Protein AF-A0A534RHD7-F1 (afdb_monomer)

Structure (mmCIF, N/CA/C/O backbone):
data_AF-A0A534RHD7-F1
#
_entry.id   AF-A0A534RHD7-F1
#
loop_
_atom_site.group_PDB
_atom_site.id
_atom_site.type_symbol
_atom_site.label_atom_id
_atom_site.label_alt_id
_atom_site.label_comp_id
_atom_site.label_asym_id
_atom_site.label_entity_id
_atom_site.label_seq_id
_atom_site.pdbx_PDB_ins_code
_atom_site.Cartn_x
_atom_site.Cartn_y
_atom_site.Cartn_z
_atom_site.occupancy
_atom_site.B_iso_or_equiv
_atom_site.au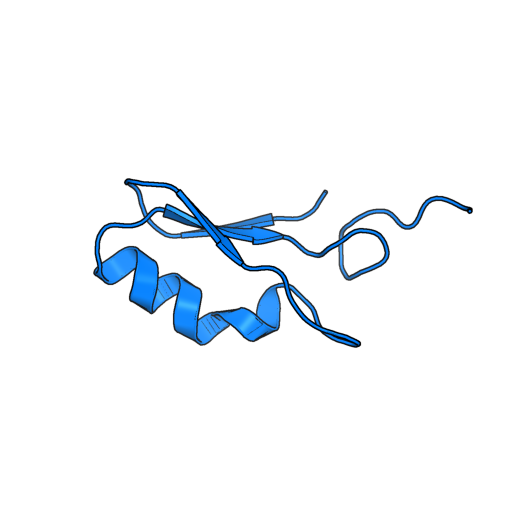th_seq_id
_atom_site.auth_comp_id
_atom_site.auth_asym_id
_atom_site.auth_atom_id
_atom_site.pdbx_PDB_model_num
ATOM 1 N N . MET A 1 1 ? 10.703 6.908 -3.617 1.00 89.94 1 MET A N 1
ATOM 2 C CA . MET A 1 1 ? 9.632 5.899 -3.427 1.00 89.94 1 MET A CA 1
ATOM 3 C C . MET A 1 1 ? 8.313 6.623 -3.232 1.00 89.94 1 MET A C 1
ATOM 5 O O . MET A 1 1 ? 8.240 7.475 -2.353 1.00 89.94 1 MET A O 1
ATOM 9 N N . ARG A 1 2 ? 7.309 6.332 -4.063 1.00 97.25 2 ARG A N 1
ATOM 10 C CA . ARG A 1 2 ? 5.966 6.917 -3.979 1.00 97.25 2 ARG A CA 1
ATOM 11 C C . ARG A 1 2 ? 5.074 6.063 -3.082 1.00 97.25 2 ARG A C 1
ATOM 13 O O . ARG A 1 2 ? 5.021 4.846 -3.240 1.00 97.25 2 ARG A O 1
ATOM 20 N N . VAL A 1 3 ? 4.373 6.711 -2.153 1.00 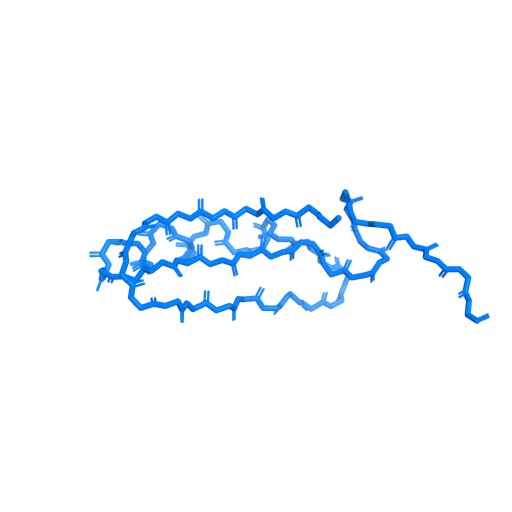97.94 3 VAL A N 1
ATOM 21 C CA . VAL A 1 3 ? 3.509 6.059 -1.161 1.00 97.94 3 VAL A CA 1
ATOM 22 C C . VAL A 1 3 ? 2.165 6.774 -1.097 1.00 97.94 3 VAL A C 1
ATOM 24 O O . VAL A 1 3 ? 2.120 8.001 -1.068 1.00 97.94 3 VAL A O 1
ATOM 27 N N . THR A 1 4 ? 1.082 5.998 -1.083 1.00 98.44 4 THR A N 1
ATOM 28 C CA . THR A 1 4 ? -0.266 6.459 -0.734 1.00 98.44 4 THR A CA 1
ATOM 29 C C . THR A 1 4 ? -0.607 5.912 0.643 1.00 98.44 4 THR A C 1
ATOM 31 O O . THR A 1 4 ? -0.465 4.713 0.872 1.00 98.44 4 THR A O 1
ATOM 34 N N . GLU A 1 5 ? -1.048 6.758 1.565 1.00 98.38 5 GLU A N 1
ATOM 35 C CA . GLU A 1 5 ? -1.378 6.335 2.925 1.00 98.38 5 GLU A CA 1
ATOM 36 C C . GLU A 1 5 ? -2.644 7.007 3.450 1.00 98.38 5 GLU A C 1
ATOM 38 O O . GLU A 1 5 ? -3.008 8.098 3.007 1.00 98.38 5 GLU A O 1
ATOM 43 N N . GLN A 1 6 ? -3.325 6.334 4.378 1.00 98.75 6 GLN A N 1
ATOM 44 C CA . GLN A 1 6 ? -4.523 6.851 5.029 1.00 98.75 6 GLN A CA 1
ATOM 45 C C . GLN A 1 6 ? -4.671 6.297 6.450 1.00 98.75 6 GLN A C 1
ATOM 47 O O . GLN A 1 6 ? -4.396 5.122 6.702 1.00 98.75 6 GLN A O 1
ATOM 52 N N . GLY A 1 7 ? -5.176 7.138 7.354 1.00 98.50 7 GLY A N 1
ATOM 53 C CA . GLY A 1 7 ? -5.454 6.777 8.741 1.00 98.50 7 GLY A CA 1
ATOM 54 C C . GLY A 1 7 ? -4.243 6.894 9.664 1.00 98.50 7 GLY A C 1
ATOM 55 O O . GLY A 1 7 ? -3.126 7.193 9.247 1.00 98.50 7 GLY A O 1
ATOM 56 N N . GLU A 1 8 ? -4.497 6.638 10.940 1.00 97.88 8 GLU A N 1
ATOM 57 C CA . GLU A 1 8 ? -3.520 6.620 12.026 1.00 97.88 8 GLU A CA 1
ATOM 58 C C . GLU A 1 8 ? -3.734 5.336 12.844 1.00 97.88 8 GLU A C 1
ATOM 60 O O . GLU A 1 8 ? -4.818 4.755 12.806 1.00 97.88 8 GLU A O 1
ATOM 65 N N . GLY A 1 9 ? -2.708 4.866 13.559 1.00 98.25 9 GLY A N 1
ATOM 66 C CA . GLY A 1 9 ? -2.753 3.608 14.317 1.00 98.25 9 GLY A CA 1
ATOM 67 C C . GLY A 1 9 ? -1.713 2.581 13.852 1.00 98.25 9 GLY A C 1
ATOM 68 O O . GLY A 1 9 ? -0.725 2.960 13.212 1.00 98.25 9 GLY A O 1
ATOM 69 N N . PRO A 1 10 ? -1.885 1.282 14.180 1.00 98.75 10 PRO A N 1
ATOM 70 C CA . PRO A 1 10 ? -0.937 0.241 13.789 1.00 98.75 10 PRO A CA 1
ATOM 71 C C . PRO A 1 10 ? -0.762 0.176 12.260 1.00 98.75 10 PRO A C 1
ATOM 73 O O . PRO A 1 10 ? -1.761 0.231 11.536 1.00 98.75 10 PRO A O 1
ATOM 76 N N . PRO A 1 11 ? 0.479 0.081 11.746 1.00 98.75 11 PRO A N 1
ATOM 77 C CA . PRO A 1 11 ? 0.727 0.128 10.311 1.00 98.75 11 PRO A CA 1
ATOM 78 C C . PRO A 1 11 ? 0.339 -1.183 9.619 1.00 98.75 11 PRO A C 1
ATOM 80 O O . PRO A 1 11 ? 0.692 -2.270 10.077 1.00 98.75 11 PRO A O 1
ATOM 83 N N . VAL A 1 12 ? -0.316 -1.068 8.464 1.00 98.88 12 VAL A N 1
ATOM 84 C CA . VAL A 1 12 ? -0.598 -2.177 7.541 1.00 98.88 12 VAL A CA 1
ATOM 85 C C . VAL A 1 12 ? -0.038 -1.816 6.168 1.00 98.88 12 VAL A C 1
ATOM 87 O O . VAL A 1 12 ? -0.484 -0.850 5.550 1.00 98.88 12 VAL A O 1
ATOM 90 N N . VAL A 1 13 ? 0.943 -2.587 5.691 1.00 98.75 13 VAL A N 1
ATOM 91 C CA . VAL A 1 13 ? 1.592 -2.369 4.388 1.00 98.75 13 VAL A CA 1
ATOM 92 C C . VAL A 1 13 ? 0.954 -3.267 3.331 1.00 98.75 13 VAL A C 1
ATOM 94 O O . VAL A 1 13 ? 0.905 -4.485 3.492 1.00 98.75 13 VAL A O 1
ATOM 97 N N . LEU A 1 14 ? 0.481 -2.661 2.244 1.00 98.75 14 LEU A N 1
ATOM 98 C CA . LEU A 1 14 ? -0.194 -3.334 1.137 1.00 98.75 14 LEU A CA 1
ATOM 99 C C . LEU A 1 14 ? 0.731 -3.406 -0.086 1.00 98.75 14 LEU A C 1
ATOM 101 O O . LEU A 1 14 ? 1.060 -2.382 -0.681 1.00 98.75 14 LEU A O 1
ATOM 105 N N . CYS A 1 15 ? 1.125 -4.613 -0.489 1.00 98.62 15 CYS A N 1
ATOM 106 C CA . CYS A 1 15 ? 1.974 -4.847 -1.662 1.00 98.62 15 CYS A CA 1
ATOM 107 C C . CYS A 1 15 ? 1.112 -5.287 -2.852 1.00 98.62 15 CYS A C 1
ATOM 109 O O . CYS A 1 15 ? 0.383 -6.270 -2.750 1.00 98.62 15 CYS A O 1
ATOM 111 N N . HIS A 1 16 ? 1.160 -4.556 -3.968 1.00 98.62 16 HIS A N 1
ATOM 112 C CA . HIS A 1 16 ? 0.367 -4.872 -5.164 1.00 98.62 16 HIS A CA 1
ATOM 113 C C . HIS A 1 16 ? 0.929 -6.069 -5.965 1.00 98.62 16 HIS A C 1
ATOM 115 O O . HIS A 1 16 ? 2.064 -6.499 -5.749 1.00 98.62 16 HIS A O 1
ATOM 121 N N . GLY A 1 17 ? 0.146 -6.605 -6.907 1.00 98.44 17 GLY A N 1
ATOM 122 C CA . GLY A 1 17 ? 0.575 -7.653 -7.837 1.00 98.44 17 GLY A CA 1
ATOM 123 C C . GLY A 1 17 ? 1.202 -7.123 -9.136 1.00 98.44 17 GLY A C 1
ATOM 124 O O . GLY A 1 17 ? 1.582 -5.954 -9.245 1.00 98.44 17 GLY A O 1
ATOM 125 N N . PHE A 1 18 ? 1.308 -7.997 -10.141 1.00 97.94 18 PHE A N 1
ATOM 126 C CA . PHE A 1 18 ? 1.755 -7.666 -11.501 1.00 97.94 18 PHE A CA 1
ATOM 127 C C . PHE A 1 18 ? 0.570 -7.690 -12.486 1.00 97.94 18 PHE A C 1
ATOM 129 O O . PHE A 1 18 ? -0.158 -8.685 -12.48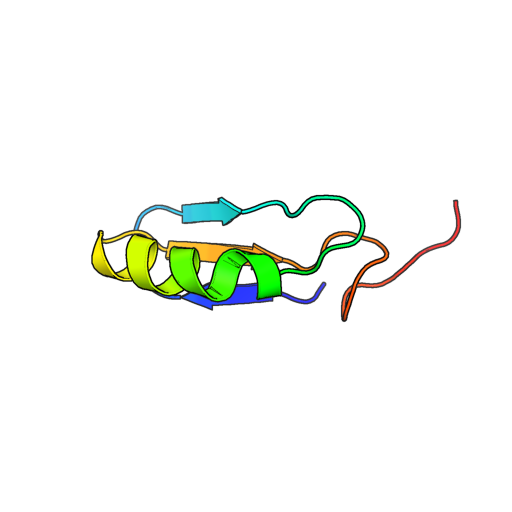0 1.00 97.94 18 PHE A O 1
ATOM 136 N N . PRO A 1 19 ? 0.420 -6.718 -13.411 1.00 95.62 19 PRO A N 1
ATOM 137 C CA . PRO A 1 19 ? 1.072 -5.408 -13.492 1.00 95.62 19 PRO A CA 1
ATOM 138 C C . PRO A 1 19 ? 0.176 -4.325 -12.861 1.00 95.62 19 PRO A C 1
ATOM 140 O O . PRO A 1 19 ? -0.692 -3.754 -13.520 1.00 95.62 19 PRO A O 1
ATOM 143 N N . GLU A 1 20 ? 0.367 -4.051 -11.570 1.00 98.44 20 GLU A N 1
ATOM 144 C CA . GLU A 1 20 ? -0.507 -3.161 -10.790 1.00 98.44 20 GLU A CA 1
ATOM 145 C C . GLU A 1 20 ? 0.238 -1.952 -10.193 1.00 98.44 20 GLU A C 1
ATOM 147 O O . GLU A 1 20 ? 1.429 -1.767 -10.426 1.00 98.44 20 GLU A O 1
ATOM 152 N N . LEU A 1 21 ? -0.482 -1.112 -9.437 1.00 98.56 21 LEU A N 1
ATOM 153 C CA . LEU A 1 21 ? 0.024 0.065 -8.715 1.00 98.56 21 LEU A CA 1
ATOM 154 C C . LEU A 1 21 ? -0.557 0.103 -7.293 1.00 98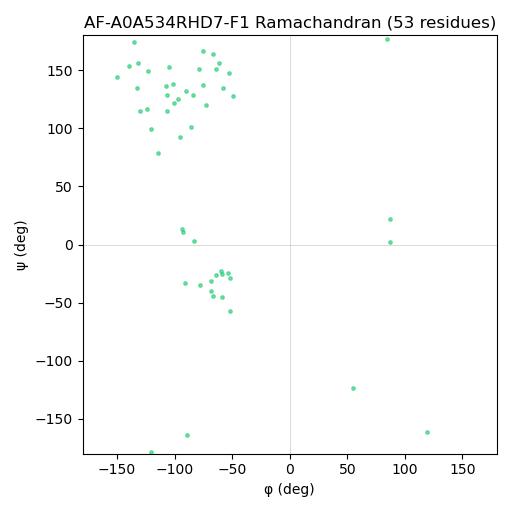.56 21 LEU A C 1
ATOM 156 O O . LEU A 1 21 ? -1.502 -0.629 -6.987 1.00 98.56 21 LEU A O 1
ATOM 160 N N . ALA A 1 22 ? -0.108 1.046 -6.456 1.00 98.31 22 ALA A N 1
ATOM 161 C CA . ALA A 1 22 ? -0.765 1.351 -5.178 1.00 98.31 22 ALA A CA 1
ATOM 162 C C . ALA A 1 22 ? -2.279 1.611 -5.331 1.00 98.31 22 ALA A C 1
ATOM 164 O O . ALA A 1 22 ? -3.066 1.317 -4.432 1.00 98.31 22 ALA A O 1
ATOM 165 N N . TYR A 1 23 ? -2.702 2.110 -6.499 1.00 98.44 23 TYR A N 1
ATOM 166 C CA . TYR A 1 23 ? -4.102 2.390 -6.824 1.00 98.44 23 TYR A CA 1
ATOM 167 C C . TYR A 1 23 ? -5.029 1.163 -6.757 1.00 98.44 23 TYR A C 1
ATOM 169 O O . TYR A 1 23 ? -6.241 1.316 -6.562 1.00 98.44 23 TYR A O 1
ATOM 177 N N . SER A 1 24 ? -4.498 -0.057 -6.874 1.00 98.75 24 SER A N 1
ATOM 178 C CA . SER A 1 24 ? -5.288 -1.282 -6.691 1.00 98.75 24 SER A CA 1
ATOM 179 C C . SER A 1 24 ? -5.925 -1.366 -5.302 1.00 98.75 24 SER A C 1
ATOM 181 O O . SER A 1 24 ? -7.008 -1.925 -5.156 1.00 98.75 24 SER A O 1
ATOM 183 N N . TRP A 1 25 ? -5.327 -0.699 -4.312 1.00 98.81 25 TRP A N 1
ATOM 184 C CA . TRP A 1 25 ? -5.781 -0.677 -2.924 1.00 98.81 25 TRP A CA 1
ATOM 185 C C . TRP A 1 25 ? -6.719 0.482 -2.570 1.00 98.81 25 TRP A C 1
ATOM 187 O O . TRP A 1 25 ? -7.017 0.695 -1.395 1.00 98.81 25 TRP A O 1
ATOM 197 N N . ARG A 1 26 ? -7.228 1.235 -3.555 1.00 98.69 26 ARG A N 1
ATOM 198 C CA . ARG A 1 26 ? -8.103 2.409 -3.336 1.00 98.69 26 ARG A CA 1
ATOM 199 C C . ARG A 1 26 ? -9.345 2.144 -2.476 1.00 98.69 26 ARG A C 1
ATOM 201 O O . ARG A 1 26 ? -9.876 3.077 -1.888 1.00 98.69 26 ARG A O 1
ATOM 208 N N . HIS A 1 27 ? -9.819 0.899 -2.412 1.00 98.75 27 HIS A N 1
ATOM 209 C CA . HIS A 1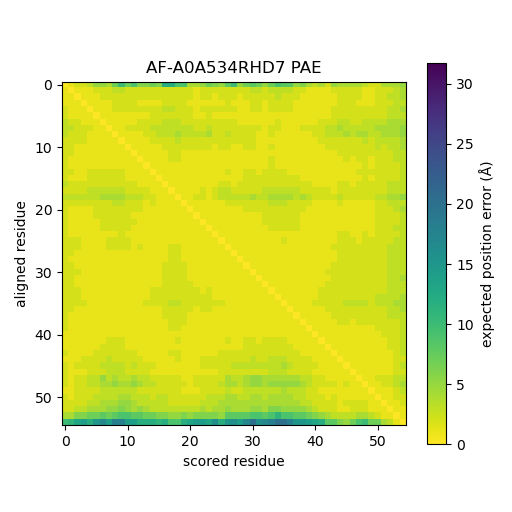 27 ? -10.958 0.515 -1.574 1.00 98.75 27 HIS A CA 1
ATOM 210 C C . HIS A 1 27 ? -10.523 0.051 -0.177 1.00 98.75 27 HIS A C 1
ATOM 212 O O . HIS A 1 27 ? -11.226 0.289 0.800 1.00 98.75 27 HIS A O 1
ATOM 218 N N . GLN A 1 28 ? -9.354 -0.581 -0.069 1.00 98.81 28 GLN A N 1
ATOM 219 C CA . GLN A 1 28 ? -8.817 -1.107 1.185 1.00 98.81 28 GLN A CA 1
ATOM 220 C C . GLN A 1 28 ? -8.208 -0.006 2.051 1.00 98.81 28 GLN A C 1
ATOM 222 O O . GLN A 1 28 ? -8.359 -0.060 3.265 1.00 98.81 28 GLN A O 1
ATOM 227 N N . LEU A 1 29 ? -7.578 1.008 1.449 1.00 98.81 29 LEU A N 1
ATOM 228 C CA . LEU A 1 29 ? -7.012 2.160 2.161 1.00 98.81 29 LEU A CA 1
ATOM 229 C C . LEU A 1 29 ? -8.032 2.837 3.102 1.00 98.81 29 LEU A C 1
ATOM 231 O O . LEU A 1 29 ? -7.775 2.868 4.307 1.00 98.81 29 LEU A O 1
ATOM 235 N N . PRO A 1 30 ? -9.208 3.303 2.628 1.00 98.81 30 PRO A N 1
ATOM 236 C CA . PRO A 1 30 ? -10.199 3.907 3.515 1.00 98.81 30 PRO A CA 1
ATOM 237 C C . PRO A 1 30 ? -10.841 2.893 4.469 1.00 98.81 30 PRO A C 1
ATOM 239 O O . PRO A 1 30 ? -11.173 3.259 5.593 1.00 98.81 30 PRO A O 1
ATOM 242 N N . ALA A 1 31 ? -10.998 1.627 4.067 1.00 98.88 31 ALA A N 1
ATOM 243 C CA . ALA A 1 31 ? -11.585 0.596 4.926 1.00 98.88 31 ALA A CA 1
ATOM 244 C C . ALA A 1 31 ? -10.691 0.265 6.136 1.00 98.88 31 ALA A C 1
ATOM 246 O O . ALA A 1 31 ? -11.175 0.184 7.262 1.00 98.88 31 ALA A O 1
ATOM 247 N N . LEU A 1 32 ? -9.382 0.122 5.917 1.00 98.88 32 LEU A N 1
ATOM 248 C CA . LEU A 1 32 ? -8.399 -0.104 6.977 1.00 98.88 32 LEU A CA 1
ATOM 249 C C . LEU A 1 32 ? -8.239 1.132 7.867 1.00 98.88 32 LEU A C 1
ATOM 251 O O . LEU A 1 32 ? -8.191 0.994 9.088 1.00 98.88 32 LEU A O 1
ATOM 255 N N . ALA A 1 33 ? -8.235 2.329 7.275 1.00 98.75 33 ALA A N 1
ATOM 256 C CA . ALA A 1 33 ? -8.231 3.576 8.034 1.00 98.75 33 ALA A CA 1
ATOM 257 C C . ALA A 1 33 ? -9.456 3.689 8.957 1.00 98.75 33 ALA A C 1
ATOM 259 O O . ALA A 1 33 ? -9.312 3.993 10.139 1.00 98.75 33 ALA A O 1
ATOM 260 N N . ALA A 1 34 ? -10.653 3.371 8.452 1.00 98.75 34 ALA A N 1
ATOM 261 C CA . ALA A 1 34 ? -11.882 3.354 9.247 1.00 98.75 34 ALA A CA 1
ATOM 262 C C . ALA A 1 34 ? -11.867 2.289 10.361 1.00 98.75 34 ALA A C 1
ATOM 264 O O . ALA A 1 34 ? -12.524 2.464 11.384 1.00 98.75 34 ALA A O 1
ATOM 265 N N . ALA A 1 35 ? -11.098 1.211 10.187 1.00 98.75 35 ALA A N 1
ATOM 266 C CA . ALA A 1 35 ? -10.885 0.181 11.202 1.00 98.75 35 ALA A CA 1
ATOM 267 C C . ALA A 1 35 ? -9.794 0.540 12.237 1.00 98.75 35 ALA A C 1
ATOM 269 O O . ALA A 1 35 ? -9.506 -0.275 13.112 1.00 98.75 35 ALA A O 1
ATOM 270 N N . GLY A 1 36 ? -9.203 1.741 12.169 1.00 98.62 36 GLY A N 1
ATOM 271 C CA . GLY A 1 36 ? -8.213 2.227 13.138 1.00 98.62 36 GLY A CA 1
ATOM 272 C C . GLY A 1 36 ? -6.766 1.832 12.834 1.00 98.62 36 GLY A C 1
ATOM 273 O O . GLY A 1 36 ? -5.936 1.804 13.744 1.00 98.62 36 GLY A O 1
ATOM 274 N N . PHE A 1 37 ? -6.459 1.501 11.578 1.00 98.88 37 PHE A N 1
ATOM 275 C CA . PHE A 1 37 ? -5.099 1.214 11.118 1.00 98.88 37 PHE A CA 1
ATOM 276 C C . PHE A 1 37 ? -4.534 2.370 10.289 1.00 98.88 37 PHE A C 1
ATOM 278 O O . PHE A 1 37 ? -5.260 3.057 9.571 1.00 98.88 37 PHE A O 1
ATOM 285 N N . ARG A 1 38 ? -3.205 2.516 10.287 1.00 98.81 38 AR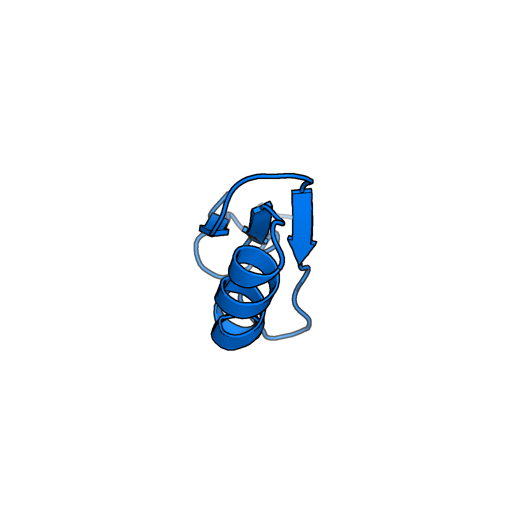G A N 1
ATOM 286 C CA . ARG A 1 38 ? -2.504 3.317 9.276 1.00 98.81 38 ARG A CA 1
ATOM 287 C C . ARG A 1 38 ? -2.242 2.436 8.058 1.00 98.81 38 ARG A C 1
ATOM 289 O O . ARG A 1 38 ? -1.317 1.623 8.060 1.00 98.81 38 ARG A O 1
ATOM 296 N N . ALA A 1 39 ? -3.056 2.583 7.021 1.00 98.88 39 ALA A N 1
ATOM 297 C CA . ALA A 1 39 ? -2.914 1.830 5.782 1.00 98.88 39 ALA A CA 1
ATOM 298 C C . ALA A 1 39 ? -1.885 2.500 4.861 1.00 98.88 39 ALA A C 1
ATOM 300 O O . ALA A 1 39 ? -1.973 3.698 4.604 1.00 98.88 39 ALA A O 1
ATOM 301 N N . ILE A 1 40 ? -0.913 1.730 4.367 1.00 98.88 40 ILE A N 1
ATOM 302 C CA . ILE A 1 40 ? 0.235 2.220 3.594 1.00 98.88 40 ILE A CA 1
ATOM 303 C C . ILE A 1 40 ? 0.357 1.388 2.312 1.00 98.88 40 ILE A C 1
ATOM 305 O O . ILE A 1 40 ? 0.648 0.196 2.364 1.00 98.88 40 ILE A O 1
ATOM 309 N N . ALA A 1 41 ? 0.163 2.015 1.155 1.00 98.81 41 ALA A N 1
ATOM 310 C CA . ALA A 1 41 ? 0.263 1.392 -0.162 1.00 98.81 41 ALA A CA 1
ATOM 311 C C . ALA A 1 41 ? 1.348 2.092 -1.004 1.00 98.81 41 ALA A C 1
ATOM 313 O O . ALA A 1 41 ? 1.103 3.167 -1.565 1.00 98.81 41 ALA A O 1
ATOM 314 N N . PRO A 1 42 ? 2.564 1.531 -1.093 1.00 98.75 42 PRO A N 1
ATOM 315 C CA . PRO A 1 42 ? 3.585 2.021 -2.004 1.00 98.75 42 PRO A CA 1
ATOM 316 C C . PRO A 1 42 ? 3.362 1.554 -3.443 1.00 98.75 42 PRO A C 1
ATOM 318 O O . PRO A 1 42 ? 2.887 0.444 -3.683 1.00 98.75 42 PRO A O 1
ATOM 321 N N . ASP A 1 43 ? 3.809 2.364 -4.401 1.00 98.56 43 ASP A N 1
ATOM 322 C CA . ASP A 1 43 ? 4.181 1.817 -5.705 1.00 98.56 43 ASP A CA 1
ATOM 323 C C . ASP A 1 43 ? 5.502 1.053 -5.512 1.00 98.56 43 ASP A C 1
ATOM 325 O O . ASP A 1 43 ? 6.492 1.635 -5.047 1.00 98.56 43 ASP A O 1
ATOM 329 N N . GLN A 1 44 ? 5.526 -0.253 -5.801 1.00 98.38 44 GLN A N 1
ATOM 330 C CA . GLN A 1 44 ? 6.728 -1.076 -5.626 1.00 98.38 44 GLN A CA 1
ATOM 331 C C . GLN A 1 44 ? 7.838 -0.653 -6.599 1.00 98.38 44 GLN A C 1
ATOM 333 O O . GLN A 1 44 ? 7.604 0.058 -7.575 1.00 98.38 44 GLN A O 1
ATOM 338 N N . ARG A 1 45 ? 9.077 -1.084 -6.323 1.00 97.62 45 ARG A N 1
ATOM 339 C CA . ARG A 1 45 ? 10.238 -0.807 -7.186 1.00 97.62 45 ARG A CA 1
ATOM 340 C C . ARG A 1 45 ? 9.908 -1.148 -8.642 1.00 97.62 45 ARG A C 1
ATOM 342 O O . ARG A 1 45 ? 9.490 -2.268 -8.921 1.00 97.62 45 ARG A O 1
ATOM 349 N N . GLY A 1 46 ? 10.145 -0.202 -9.547 1.00 97.56 46 GLY A N 1
ATOM 350 C CA . GLY A 1 46 ? 9.863 -0.368 -10.972 1.00 97.56 46 GLY A CA 1
ATOM 351 C C . GLY A 1 46 ? 8.440 -0.011 -11.412 1.00 97.56 46 GLY A C 1
ATOM 352 O O . GLY A 1 46 ? 8.139 -0.154 -12.593 1.00 97.56 46 GLY A O 1
ATOM 353 N N . TYR A 1 47 ? 7.577 0.460 -10.506 1.00 98.19 47 TYR A N 1
ATOM 354 C CA . TYR A 1 47 ? 6.180 0.788 -10.800 1.00 98.19 47 TYR A CA 1
ATOM 355 C C . TYR A 1 47 ? 5.833 2.239 -10.465 1.00 98.19 47 TYR A C 1
ATOM 357 O O . TYR A 1 47 ? 6.347 2.826 -9.510 1.00 98.19 47 TYR A O 1
ATOM 365 N N . GLY A 1 48 ? 4.890 2.795 -11.233 1.00 96.38 48 GLY A N 1
ATOM 366 C CA . GLY A 1 48 ? 4.247 4.076 -10.943 1.00 96.38 48 GLY A CA 1
ATOM 367 C C . GLY A 1 48 ? 5.239 5.220 -10.753 1.00 96.38 48 GLY A C 1
ATOM 368 O O . GLY A 1 48 ? 6.034 5.518 -11.639 1.00 96.38 48 GLY A O 1
ATOM 369 N N . GLY A 1 49 ? 5.166 5.883 -9.595 1.00 96.31 49 GLY A N 1
ATOM 370 C CA . GLY A 1 49 ? 6.082 6.970 -9.231 1.00 96.31 49 GLY A CA 1
ATOM 371 C C . GLY A 1 49 ? 7.306 6.545 -8.411 1.00 96.31 49 GLY A C 1
ATOM 372 O O . GLY A 1 49 ? 7.937 7.408 -7.800 1.00 96.31 49 GLY A O 1
ATOM 373 N N . THR A 1 50 ? 7.613 5.249 -8.322 1.00 97.94 50 THR A N 1
ATOM 374 C CA . THR A 1 50 ? 8.820 4.736 -7.655 1.00 97.94 50 THR A CA 1
ATOM 375 C C . THR A 1 50 ? 9.885 4.373 -8.689 1.00 97.94 50 THR A C 1
ATOM 377 O O . THR A 1 50 ? 9.582 3.762 -9.710 1.00 97.94 50 THR A O 1
ATOM 380 N N . ASP A 1 51 ? 11.145 4.718 -8.401 1.00 97.31 51 ASP A N 1
ATOM 381 C CA . ASP A 1 51 ? 12.275 4.487 -9.305 1.00 97.31 51 ASP A CA 1
ATOM 382 C C . ASP A 1 51 ? 12.390 3.030 -9.779 1.00 97.31 51 ASP A C 1
ATOM 384 O O . ASP A 1 51 ? 12.112 2.069 -9.047 1.00 97.31 51 ASP A O 1
ATOM 388 N N . CYS A 1 52 ? 12.884 2.886 -11.008 1.00 96.88 52 CYS A N 1
ATOM 389 C CA . CYS A 1 52 ? 13.243 1.620 -11.630 1.00 96.88 52 CYS A CA 1
ATOM 390 C C . CYS A 1 52 ? 14.764 1.576 -11.862 1.00 96.88 52 CYS A C 1
ATOM 392 O O . CYS A 1 52 ? 15.216 1.861 -12.973 1.00 96.88 52 CYS A O 1
ATOM 394 N N . PRO A 1 53 ? 15.580 1.290 -10.831 1.00 95.75 53 PRO A N 1
ATOM 395 C CA . PRO A 1 53 ? 17.018 1.148 -11.022 1.00 95.75 53 PRO A CA 1
ATOM 396 C C . PRO A 1 53 ? 17.329 -0.048 -11.942 1.00 95.75 53 PRO A C 1
ATOM 398 O O . PRO A 1 53 ? 16.554 -1.010 -11.962 1.00 95.75 53 PRO A O 1
ATOM 401 N N . PRO A 1 54 ? 18.448 -0.006 -12.690 1.00 93.44 54 PRO A N 1
ATOM 402 C CA . PRO A 1 54 ? 18.900 -1.149 -13.478 1.00 93.44 54 PRO A CA 1
ATOM 403 C C . PRO A 1 54 ? 19.203 -2.357 -12.574 1.00 93.44 54 PRO A C 1
ATOM 405 O O . PRO A 1 54 ? 19.454 -2.192 -11.376 1.00 93.44 54 PRO A O 1
ATOM 408 N N . ALA A 1 55 ? 19.137 -3.555 -13.162 1.00 81.06 55 ALA A N 1
ATOM 409 C CA . ALA A 1 55 ? 19.456 -4.820 -12.497 1.00 81.06 55 ALA A CA 1
ATOM 410 C C . ALA A 1 55 ? 20.953 -4.956 -12.186 1.00 81.06 55 ALA A C 1
ATOM 412 O O . ALA A 1 55 ? 21.769 -4.467 -13.002 1.00 81.06 55 ALA A O 1
#

Secondary structure (DSSP, 8-state):
--EEEE-SSSEEE----TT--GGGGTTHHHHHHHTT-EEEEEPPTTSTTS-----

Foldseek 3Di:
DDKDKAADAAEDEDEDDPPDALVVCVPVRVVCRVVHYIYMRHGDAPGDPHHPDDD

Nearest PDB structures (foldseek):
  8jy1-assembly2_B  TM=9.846E-01  e=2.472E-06  Mangifera indica
  6unw-assembly1_A  TM=9.965E-01  e=3.706E-06  Streptomyces sp. CBMAI 2042
  5xmd-assembly1_C-2  TM=9.764E-01  e=8.913E-06  Vigna radiata
  5yb5-assembly1_B  TM=9.766E-01  e=1.020E-05  Vigna radiata
  3fob-assembly1_B  TM=9.389E-01  e=7.223E-05  Bacillus anthracis str. Ames

Sequence (55 aa):
MRVTEQGEGPPVVLCHGFPELAYSWRHQLPALAAAGFRAIAPDQRGYGGTDCPPA

Radius of gyration: 11.71 Å; Cα contacts (8 Å, |Δi|>4): 109; chains: 1; bounding box: 31×15×28 Å

Solvent-accessible surface area (backbone atoms only — not comparable to full-atom values): 3178 Å² total; per-residue (Å²): 118,33,72,50,72,34,62,57,62,62,79,44,82,50,81,64,68,87,97,54,40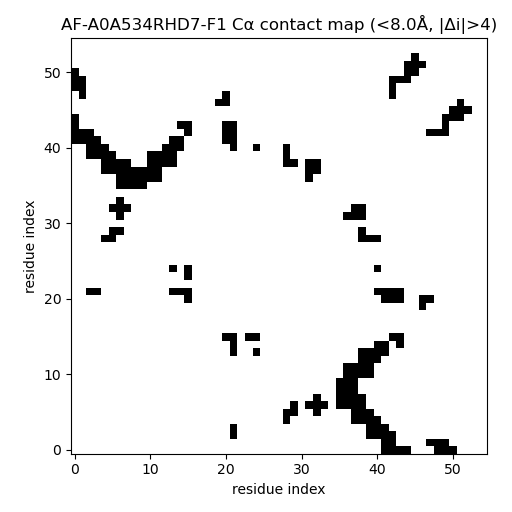,34,70,78,42,68,68,52,33,60,53,38,21,75,71,50,21,16,21,37,22,38,23,53,83,61,26,84,76,11,65,64,78,83,134

Mean predicted aligned error: 2.01 Å

pLDDT: mean 97.72, std 2.72, range [81.06, 98.88]

=== Feature glossary ===
Reading guide. The protein is described through the following features:

Foldseek 3Di. A 3Di character summarizes, for each residue, the relative orientation of the Cα frame of its nearest spatial neighbor. Because it encodes fold topology rather than chemistry, 3Di alignments detect remote structural similarity that sequence alignment misses.

Contact-map, Ramachandran, and PAE plots. Plot images: a contact map (which residues are close in 3D, as an N×N binary image), a Ramachandran scatter (backbone torsion angles, revealing secondary-structure composition at a glance), and — for AlphaFold structures — a PAE heatmap (pairwise prediction confidence).

Radius of gyration, Cα contacts, bounding box. Radius of gyration (Rg) is the root-mean-square distance of Cα atoms from their centroid — a single number for overall size and compactness. A globular domain of N residues has Rg ≈ 2.2·N^0.38 Å; an extended or disordered chain has a much larger Rg. The Cα contact count is the number of residue pairs whose Cα atoms are within 8 Å and are more than four positions apart in sequence — a standard proxy for tertiary packing density. The bounding box is the smallest axis-aligned box enclosing all Cα atoms.

Secondary structure (8-state, DSSP). Eight-state secondary structure (DSSP): H is the canonical α-helix, G the tighter 3₁₀-helix, I the wider π-helix; E/B are β-structure, T and S are turns and bends, and '-' is everything else. DSSP derives these from the pattern of main-chain N–H···O=C hydrogen bonds, not from the sequence.

B-factor. B-factor (Debye–Waller factor) reflects atomic displacement in the crystal lattice. It is an experimental observable (units Å²), not a prediction; low va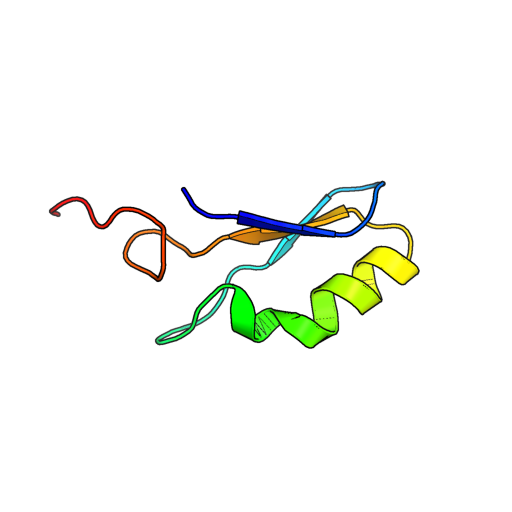lues mean the atom is pinned down, high values mean it moves or is heterogeneous across the crystal.

pLDDT. pLDDT is the predicted lDDT-Cα score: AlphaFold's confidence that the local environment of each residue (all inter-atomic distances within 15 Å) is correctly placed. It is a per-residue number between 0 and 100, with higher meaning more reliable.

Nearest PDB structures. Nearest PDB neighbors are the top structural matches found by Foldseek when searching this structure against the entire Protein Data Bank. Each hit reports a TM-score (0 to 1; >0.5 almost always implies the same fold) and an E-value. These are *structural* homologs — they may share no detectable sequence similarity.

Solvent-accessible surface area. Accessible surface area quantifies burial. A residue with SASA near zero is packed into the hydrophobic core; one with SASA >100 Å² sits on the surface. Computed here via the Shrake–Rupley numerical algorithm with a 1.4 Å probe.

Rendered structure images. Structure images are PyMOL renders from six orthogonal camera directions. Cartoon representation draws helices as coils and strands as arrows; sticks shows the backbone as bonds; surface shows the solvent-excluded envelope. Rainbow coloring maps sequence position to hue (blue→red, N→C); chain coloring assigns a distinct color per polypeptide.

Backbone torsions (φ/ψ). φ (phi) and ψ (psi) are the two rotatable backbone dihedrals per residue: φ is the C(i-1)–N–Cα–C torsion, ψ is the N–Cα–C–N(i+1) torsion, both in degrees on (−180°, 180°]. α-helical residues cluster near (−60°, −45°); β-strand residues near (−120°, +130°). A Ramachandran plot is simply a scatter of (φ, ψ) for every residue.

Predicted aligned error. Predicted Aligned Error (PAE) is an AlphaFold confidence matrix: entry (i, j) is the expected error in the position of residue j, in ångströms, when the prediction is superimposed on the true structure at residue i. Low PAE within a block of residues means that block is internally rigid and well-predicted; high PAE between two blocks means their relative placement is uncertain even if each block individually is confident.

mmCIF coordinates. Structure coordinates are given as an mmCIF _atom_site loop: one row per atom with element, residue name, chain id, sequence number, and x/y/z position in Å. Only the four main-chain atoms per residue are included here; side chains are omitted to keep the record compact.

InterPro / GO / CATH / organism. Database cross-references. InterPro integrates a dozen domain/family signature databases into unified entries with residue-range hits. GO terms attach function/process/location labels with evidence codes. CATH codes position the fold in a four-level structural taxonomy. Organism is the NCBI-taxonomy species name.

Secondary structure (3-state, P-SEA). SS3 is a coarse helix/strand/coil call (letters a/b/c) made by the P-SEA algorithm from inter-Cα distances and dihedrals. It is less detailed than DSSP but needs only Cα positions.

Sequence. Sequence gives the chain of amino acids in standard one-letter code (A=alanine, C=cysteine, …, Y=tyrosine), read N→C. It is the only feature that is directly 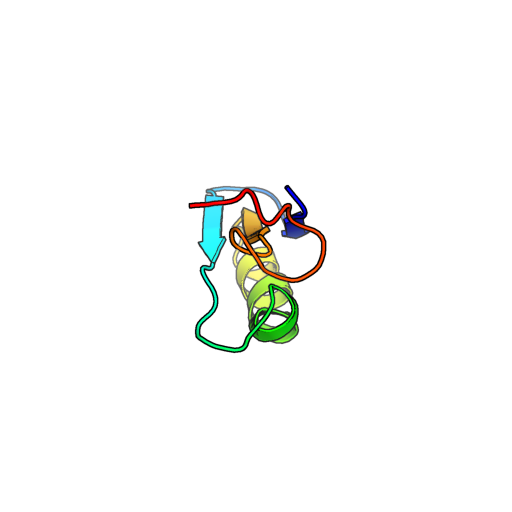encoded by the gene; all structural features are derived from the folded form of this sequence.